Protein AF-O23610-F1 (afdb_monomer_lite)

Secondary structure (DSSP, 8-state):
-HHHHHHHHHHHTTTSS-HHHHTT--TT--EEEEE--TTPPPPHHHHHHHHHHHHHHHHHHT---EEEEEEEEEEE--TTEEEEEEEEEEEETTTTTEEEEEEEEEEEETTTTSEEEEEEEEEPPPTTTTT----------PPPGGGSSSPPPPPPTTGGG---

Sequence (164 aa):
MEEYEFLVRVREAGGFDIEHLMDTKPSSCVIGCREFDNNDDYNAHIVLFARMGIHKYNMIQGTNLQLSCVEKYNYRSPRVYSAFYITLIAKDPDACNSLVTFQTRVVEEGFNMTKLSCNIARPKPGPQENAALPRHSVDLEPVDVFYKGSLPEWPPEDAFNDNI

Radius of gyration: 18.68 Å; chains: 1; bounding box: 37×49×48 Å

InterPro domains:
  IPR006462 Protein MS5 [PTHR31260] (3-130)
  IPR006462 Protein MS5 [TIGR01572] (5-162)

Foldseek 3Di:
DQQVVLVVVCVLVVVPPCPVSVVSHDPPFQKDKDFDDPPDDDDPVLVVQLVVLVVVCCVVPVFDKAFDFWGMWMWGDDPFKIKIWTWGWIFGVVVVRDIFTWIWIWMAGDPVRPDIDIPGRGTDDDPVPSPDDDPPPCPVPPDPVQPPDDDDDDDDPCNVVPDD

pLDDT: mean 85.4, std 15.08, range [37.31, 98.25]

Organism: Arabidopsis thaliana (NCBI:txid3702)

Structure (mmCIF, N/CA/C/O backbone):
data_AF-O23610-F1
#
_entry.id   AF-O23610-F1
#
loop_
_atom_site.group_PDB
_atom_site.id
_atom_site.type_symbol
_atom_site.label_atom_id
_atom_site.label_alt_id
_atom_site.label_comp_id
_atom_site.label_asym_id
_atom_site.label_entity_id
_atom_site.label_seq_id
_atom_site.pdbx_PDB_ins_code
_atom_site.Cartn_x
_atom_site.Cartn_y
_atom_site.Cartn_z
_atom_site.occupancy
_atom_site.B_iso_or_equiv
_atom_site.auth_seq_id
_atom_site.auth_comp_id
_atom_site.auth_asym_id
_atom_site.auth_atom_id
_atom_site.pdbx_PDB_model_num
ATOM 1 N N . MET A 1 1 ? 9.837 -23.056 -2.414 1.00 78.31 1 MET A N 1
ATOM 2 C CA . MET A 1 1 ? 8.643 -23.504 -1.666 1.00 78.31 1 MET A CA 1
ATOM 3 C C . MET A 1 1 ? 8.238 -22.426 -0.671 1.00 78.31 1 MET A C 1
ATOM 5 O O . MET A 1 1 ? 7.163 -21.871 -0.827 1.00 78.31 1 MET A O 1
ATOM 9 N N . GLU A 1 2 ? 9.158 -22.008 0.200 1.00 89.00 2 GLU A N 1
ATOM 10 C CA . GLU A 1 2 ? 8.957 -20.953 1.212 1.00 89.00 2 GLU A CA 1
ATOM 11 C C . GLU A 1 2 ? 8.380 -19.629 0.670 1.00 89.00 2 GLU A C 1
ATOM 13 O O . GLU A 1 2 ? 7.424 -19.099 1.228 1.00 89.00 2 GLU A O 1
ATOM 18 N N . GLU A 1 3 ? 8.899 -19.102 -0.449 1.00 90.44 3 GLU A N 1
ATOM 19 C CA . GLU A 1 3 ? 8.362 -17.871 -1.066 1.00 90.44 3 GLU A CA 1
ATOM 20 C C . GLU A 1 3 ? 6.899 -18.006 -1.490 1.00 90.44 3 GLU A C 1
ATOM 22 O O . GLU A 1 3 ? 6.106 -17.092 -1.273 1.00 90.44 3 GLU A O 1
ATOM 27 N N . TYR A 1 4 ? 6.521 -19.144 -2.070 1.00 90.69 4 TYR A N 1
ATOM 28 C CA . TYR A 1 4 ? 5.143 -19.361 -2.496 1.00 90.69 4 TYR A CA 1
ATOM 29 C C . TYR A 1 4 ? 4.200 -19.371 -1.288 1.00 90.69 4 TYR A C 1
ATOM 31 O O . TYR A 1 4 ? 3.198 -18.661 -1.294 1.00 90.69 4 TYR A O 1
ATOM 39 N N . GLU A 1 5 ? 4.557 -20.099 -0.230 1.00 93.25 5 GLU A N 1
ATOM 40 C CA . GLU A 1 5 ? 3.779 -20.163 1.013 1.00 93.25 5 GLU 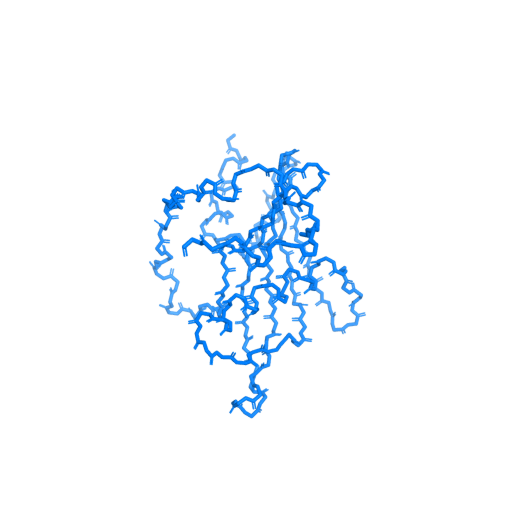A CA 1
ATOM 41 C C . GLU A 1 5 ? 3.674 -18.797 1.701 1.00 93.25 5 GLU A C 1
ATOM 43 O O . GLU A 1 5 ? 2.601 -18.405 2.160 1.00 93.25 5 GLU A O 1
ATOM 48 N N . PHE A 1 6 ? 4.763 -18.023 1.728 1.00 93.88 6 PHE A N 1
ATOM 49 C CA . PHE A 1 6 ? 4.744 -16.649 2.224 1.00 93.88 6 PHE A CA 1
ATOM 50 C C . PHE A 1 6 ? 3.794 -15.758 1.407 1.00 93.88 6 PHE A C 1
ATOM 52 O O . PHE A 1 6 ? 2.958 -15.057 1.976 1.00 93.88 6 PHE A O 1
ATOM 59 N N . LEU A 1 7 ? 3.859 -15.815 0.073 1.00 91.62 7 LEU A N 1
ATOM 60 C CA . LEU A 1 7 ? 2.990 -15.024 -0.805 1.00 91.62 7 LEU A CA 1
ATOM 61 C C . LEU A 1 7 ? 1.514 -15.442 -0.735 1.00 91.62 7 LEU A C 1
ATOM 63 O O . LEU A 1 7 ? 0.643 -14.594 -0.945 1.00 91.62 7 LEU A O 1
ATOM 67 N N . VAL A 1 8 ? 1.222 -16.715 -0.450 1.00 92.94 8 VAL A N 1
ATOM 68 C CA . VAL A 1 8 ? -0.141 -17.186 -0.165 1.00 92.94 8 VAL A CA 1
ATOM 69 C C . VAL A 1 8 ? -0.663 -16.524 1.109 1.00 92.94 8 VAL A C 1
ATOM 71 O O . VAL A 1 8 ? -1.708 -15.885 1.043 1.00 92.94 8 VAL A O 1
ATOM 74 N N . ARG A 1 9 ? 0.103 -16.541 2.208 1.00 93.69 9 ARG A N 1
ATOM 75 C CA . ARG A 1 9 ? -0.285 -15.883 3.472 1.00 93.69 9 ARG A CA 1
ATOM 76 C C . ARG A 1 9 ? -0.483 -14.371 3.320 1.00 93.69 9 ARG A C 1
ATOM 78 O O . ARG A 1 9 ? -1.474 -13.819 3.788 1.00 93.69 9 ARG A O 1
ATOM 85 N N . VAL A 1 10 ? 0.404 -13.692 2.585 1.00 92.94 10 VAL A N 1
ATOM 86 C CA . VAL A 1 10 ? 0.239 -12.260 2.261 1.00 92.94 10 VAL A CA 1
ATOM 87 C C . VAL A 1 10 ? -1.052 -12.014 1.473 1.00 92.94 10 VAL A C 1
ATOM 89 O O . VAL A 1 10 ? -1.750 -11.029 1.710 1.00 92.94 10 VAL A O 1
ATOM 92 N N . ARG A 1 11 ? -1.387 -12.896 0.523 1.00 90.81 11 ARG A N 1
ATOM 93 C CA . ARG A 1 11 ? -2.624 -12.799 -0.263 1.00 90.81 11 ARG A CA 1
ATOM 94 C C . ARG A 1 11 ? -3.865 -13.053 0.593 1.00 90.81 11 ARG A C 1
ATOM 96 O O . ARG A 1 11 ? -4.861 -12.368 0.384 1.00 90.81 11 ARG A O 1
ATOM 103 N N . GLU A 1 12 ? -3.813 -14.002 1.522 1.00 91.50 12 GLU A N 1
ATOM 104 C CA . GLU A 1 12 ? -4.897 -14.290 2.473 1.00 91.50 12 GLU A CA 1
ATOM 105 C C . GLU A 1 12 ? -5.195 -13.084 3.369 1.00 91.50 12 GLU A C 1
ATOM 107 O O . GLU A 1 12 ? -6.358 -12.753 3.577 1.00 91.50 12 GLU A O 1
ATOM 112 N N . ALA A 1 13 ? -4.162 -12.345 3.780 1.00 91.38 13 ALA A N 1
ATOM 113 C CA . ALA A 1 13 ? -4.297 -11.069 4.485 1.00 91.38 13 ALA A CA 1
ATOM 114 C C . ALA A 1 13 ? -4.726 -9.890 3.572 1.00 91.38 13 ALA A C 1
ATOM 116 O O . ALA A 1 13 ? -4.768 -8.732 3.986 1.00 91.38 13 ALA A O 1
ATOM 117 N N . GLY A 1 14 ? -5.000 -10.138 2.284 1.00 91.62 14 GLY A N 1
ATOM 118 C CA . GLY A 1 14 ? -5.344 -9.104 1.302 1.00 91.62 14 GLY A CA 1
ATOM 119 C C . GLY A 1 14 ? -4.204 -8.127 0.979 1.00 91.62 14 GLY A C 1
ATOM 120 O O . GLY A 1 14 ? -4.444 -7.121 0.312 1.00 91.62 14 GLY A O 1
ATOM 121 N N . GLY A 1 15 ? -2.980 -8.412 1.438 1.00 93.44 15 GLY A N 1
ATOM 122 C CA . GLY A 1 15 ? -1.815 -7.522 1.400 1.00 93.44 15 GLY A CA 1
ATOM 123 C C . GLY A 1 15 ? -1.775 -6.458 2.505 1.00 93.44 15 GLY A C 1
ATOM 124 O O . GLY A 1 15 ? -0.813 -5.692 2.570 1.00 93.44 15 GLY A O 1
ATOM 125 N N . PHE A 1 16 ? -2.779 -6.413 3.381 1.00 95.00 16 PHE A N 1
ATOM 126 C CA . PHE A 1 16 ? -2.835 -5.530 4.549 1.00 95.00 16 PHE A CA 1
ATOM 127 C C . PHE A 1 16 ? -2.458 -6.303 5.817 1.00 95.00 16 PHE A C 1
ATOM 129 O O . PHE A 1 16 ? -2.531 -7.525 5.828 1.00 95.00 16 PHE A O 1
ATOM 136 N N . ASP A 1 17 ? -2.074 -5.596 6.883 1.00 93.94 17 ASP A N 1
ATOM 137 C CA . ASP A 1 17 ? -1.862 -6.182 8.219 1.00 93.94 17 ASP A CA 1
ATOM 138 C C . ASP A 1 17 ? -0.911 -7.410 8.235 1.00 93.94 17 ASP A C 1
ATOM 140 O O . ASP A 1 17 ? -1.150 -8.409 8.917 1.00 93.94 17 ASP A O 1
ATOM 144 N N . ILE A 1 18 ? 0.168 -7.354 7.441 1.00 94.12 18 ILE A N 1
ATOM 145 C CA . ILE A 1 18 ? 1.120 -8.464 7.243 1.00 94.12 18 ILE A CA 1
ATOM 146 C C . ILE A 1 18 ? 2.362 -8.371 8.134 1.00 94.12 18 ILE A C 1
ATOM 148 O O . ILE A 1 18 ? 3.319 -9.108 7.911 1.00 94.12 18 ILE A O 1
ATOM 152 N N . GLU A 1 19 ? 2.389 -7.476 9.119 1.00 93.75 19 GLU A N 1
ATOM 153 C CA . GLU A 1 19 ? 3.595 -7.189 9.909 1.00 93.75 19 GLU A CA 1
ATOM 154 C C . GLU A 1 19 ? 4.094 -8.450 10.624 1.00 93.75 19 GLU A C 1
ATOM 156 O O . GLU A 1 19 ? 5.273 -8.782 10.556 1.00 93.75 19 GLU A O 1
ATOM 161 N N . HIS A 1 20 ? 3.163 -9.241 11.162 1.00 93.50 20 HIS A N 1
ATOM 162 C CA . HIS A 1 20 ? 3.423 -10.541 11.784 1.00 93.50 20 HIS A CA 1
ATOM 163 C C . HIS A 1 20 ? 4.016 -11.601 10.833 1.00 93.50 20 HIS A C 1
ATOM 165 O O . HIS A 1 20 ? 4.559 -12.606 11.287 1.00 93.50 20 HIS A O 1
ATOM 171 N N . LEU A 1 21 ? 3.899 -11.426 9.510 1.00 94.00 21 LEU A N 1
ATOM 172 C CA . LEU A 1 21 ? 4.498 -12.332 8.526 1.00 94.00 21 LEU A CA 1
ATOM 173 C C . LEU A 1 21 ? 5.956 -11.966 8.232 1.00 94.00 21 LEU A C 1
ATOM 175 O O . LEU A 1 21 ? 6.721 -12.836 7.802 1.00 94.00 21 LEU A O 1
ATOM 179 N N . MET A 1 22 ? 6.343 -10.705 8.450 1.00 93.56 22 MET A N 1
ATOM 180 C CA . MET A 1 22 ? 7.624 -10.152 8.003 1.00 93.56 22 MET A CA 1
ATOM 181 C C . MET A 1 22 ? 8.832 -10.807 8.672 1.00 93.56 22 MET A C 1
ATOM 183 O O . MET A 1 22 ? 9.864 -10.949 8.016 1.00 93.56 22 MET A O 1
ATOM 187 N N . ASP A 1 23 ? 8.673 -11.311 9.896 1.00 92.19 23 ASP A N 1
ATOM 188 C CA . ASP A 1 23 ? 9.698 -12.077 10.622 1.00 92.19 23 ASP A CA 1
ATOM 189 C C . ASP A 1 23 ? 10.107 -13.363 9.889 1.00 92.19 23 ASP A C 1
ATOM 191 O O . ASP A 1 23 ? 11.223 -13.856 10.040 1.00 92.19 23 ASP A O 1
ATOM 195 N N . THR A 1 24 ? 9.210 -13.902 9.058 1.00 93.44 24 THR A N 1
ATOM 196 C CA . THR A 1 24 ? 9.433 -15.121 8.264 1.00 93.44 24 THR A CA 1
ATOM 197 C C . THR A 1 24 ? 9.580 -14.836 6.770 1.00 93.44 24 THR A C 1
ATOM 199 O O . THR A 1 24 ? 9.475 -15.755 5.958 1.00 93.44 24 THR A O 1
ATOM 202 N N . LYS A 1 25 ? 9.792 -13.570 6.378 1.00 94.19 25 LYS A N 1
ATOM 203 C CA . LYS A 1 25 ? 9.869 -13.172 4.968 1.00 94.19 25 LYS A CA 1
ATOM 204 C C . LYS A 1 25 ? 11.118 -13.763 4.300 1.00 94.19 25 LYS A C 1
ATOM 206 O O . LYS A 1 25 ? 12.232 -13.370 4.656 1.00 94.19 25 LYS A O 1
ATOM 211 N N . PRO A 1 26 ? 10.973 -14.587 3.245 1.00 93.44 26 PRO A N 1
ATOM 212 C CA . PRO A 1 26 ? 12.115 -15.052 2.467 1.00 93.44 26 PRO A CA 1
ATOM 213 C C . PRO A 1 26 ? 12.900 -13.880 1.869 1.00 93.44 26 PRO A C 1
ATOM 215 O O . PRO A 1 26 ? 12.327 -12.867 1.450 1.00 93.44 26 PRO A O 1
ATOM 218 N N . SER A 1 27 ? 14.223 -14.005 1.791 1.00 90.31 27 SER A N 1
ATOM 219 C CA . SER A 1 27 ? 15.093 -12.951 1.248 1.00 90.31 27 SER A CA 1
ATOM 220 C C . SER A 1 27 ? 14.790 -12.624 -0.221 1.00 90.31 27 SER A C 1
ATOM 222 O O . SER A 1 27 ? 14.970 -11.482 -0.636 1.00 90.31 27 SER A O 1
ATOM 224 N N . SER A 1 28 ? 14.261 -13.588 -0.983 1.00 89.50 28 SER A N 1
ATOM 225 C CA . SER A 1 28 ? 13.818 -13.409 -2.372 1.00 89.50 28 SER A CA 1
ATOM 226 C C . SER A 1 28 ? 12.557 -12.546 -2.518 1.00 89.50 28 SER A C 1
ATOM 228 O O . SER A 1 28 ? 12.320 -11.973 -3.582 1.00 89.50 28 SER A O 1
ATOM 230 N N . CYS A 1 29 ? 11.749 -12.413 -1.460 1.00 89.81 29 CYS A N 1
ATOM 231 C CA . CYS A 1 29 ? 10.497 -11.667 -1.508 1.00 89.81 29 CYS A CA 1
ATOM 232 C C . CYS A 1 29 ? 10.740 -10.154 -1.463 1.00 89.81 29 CYS A C 1
ATOM 234 O O . CYS A 1 29 ? 11.151 -9.598 -0.436 1.00 89.81 29 CYS A O 1
ATOM 236 N N . VAL A 1 30 ? 10.378 -9.480 -2.559 1.00 89.88 30 VAL A N 1
ATOM 237 C CA . VAL A 1 30 ? 10.383 -8.014 -2.700 1.00 89.88 30 VAL A CA 1
ATOM 238 C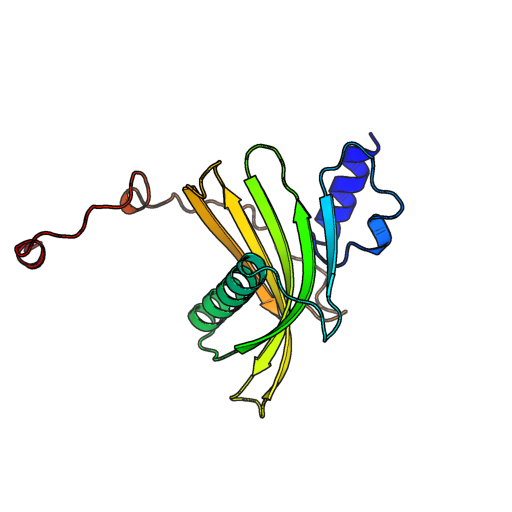 C . VAL A 1 30 ? 9.091 -7.422 -2.123 1.00 89.88 30 VAL A C 1
ATOM 240 O O . VAL A 1 30 ? 8.246 -6.879 -2.841 1.00 89.88 30 VAL A O 1
ATOM 243 N N . ILE A 1 31 ? 8.913 -7.615 -0.815 1.00 93.56 31 ILE A N 1
ATOM 244 C CA . ILE A 1 31 ? 7.823 -7.057 -0.009 1.00 93.56 31 ILE A CA 1
ATOM 245 C C . ILE A 1 31 ? 8.430 -6.291 1.161 1.00 93.56 31 ILE A C 1
ATOM 247 O O . ILE A 1 31 ? 9.353 -6.789 1.810 1.00 93.56 31 ILE A O 1
ATOM 251 N N . GLY A 1 32 ? 7.901 -5.101 1.428 1.00 92.69 32 GLY A N 1
ATOM 252 C CA . GLY A 1 32 ? 8.258 -4.300 2.592 1.00 92.69 32 GLY A CA 1
ATOM 253 C C . GLY A 1 32 ? 7.023 -3.737 3.284 1.00 92.69 32 GLY A C 1
ATOM 254 O O . GLY A 1 32 ? 5.978 -3.570 2.654 1.00 92.69 32 GLY A O 1
ATOM 255 N N . CYS A 1 33 ? 7.179 -3.442 4.571 1.00 93.31 33 CYS A N 1
ATOM 256 C CA . CYS A 1 33 ? 6.184 -2.778 5.407 1.00 93.31 33 CYS A CA 1
ATOM 257 C C . CYS A 1 33 ? 6.822 -1.529 6.003 1.00 93.31 33 CYS A C 1
ATOM 259 O O . CYS A 1 33 ? 8.014 -1.535 6.324 1.00 93.31 33 CYS A O 1
ATOM 261 N N . ARG A 1 34 ? 6.038 -0.468 6.139 1.00 91.88 34 ARG A N 1
ATOM 262 C CA . ARG A 1 34 ? 6.433 0.735 6.858 1.00 91.88 34 ARG A CA 1
ATOM 263 C C . ARG A 1 34 ? 5.236 1.246 7.637 1.00 91.88 34 ARG A C 1
ATOM 265 O O . ARG A 1 34 ? 4.196 1.538 7.049 1.00 91.88 34 ARG A O 1
ATOM 272 N N . GLU A 1 35 ? 5.418 1.342 8.941 1.00 91.19 35 GLU A N 1
ATOM 273 C CA . GLU A 1 35 ? 4.515 2.040 9.847 1.00 91.19 35 GLU A CA 1
ATOM 274 C C . GLU A 1 35 ? 4.991 3.485 9.987 1.00 91.19 35 GLU A C 1
ATOM 276 O O . GLU A 1 35 ? 6.178 3.769 9.792 1.00 91.19 35 GLU A O 1
ATOM 281 N N . PHE A 1 36 ? 4.052 4.389 10.233 1.00 87.50 36 PHE A N 1
ATOM 282 C CA . PHE A 1 36 ? 4.323 5.796 10.464 1.00 87.50 36 PHE A CA 1
ATOM 283 C C . PHE A 1 36 ? 3.897 6.163 11.876 1.00 87.50 36 PHE A C 1
ATOM 285 O O . PHE A 1 36 ? 2.753 5.926 12.270 1.00 87.50 36 PHE A O 1
ATOM 292 N N . ASP A 1 37 ? 4.798 6.810 12.602 1.00 78.94 37 ASP A N 1
ATOM 293 C CA . ASP A 1 37 ? 4.442 7.512 13.825 1.00 78.94 37 ASP A CA 1
ATOM 294 C C . ASP A 1 37 ? 3.836 8.884 13.491 1.00 78.94 37 ASP A C 1
ATOM 296 O O . ASP A 1 37 ? 4.028 9.437 12.407 1.00 78.94 37 ASP A O 1
ATOM 300 N N . ASN A 1 38 ? 3.133 9.493 14.452 1.00 66.69 38 ASN A N 1
ATOM 301 C CA . ASN A 1 38 ? 2.459 10.791 14.269 1.00 66.69 38 ASN A CA 1
ATOM 302 C C . ASN A 1 38 ? 3.380 11.941 13.800 1.00 66.69 38 ASN A C 1
ATOM 304 O O . ASN A 1 38 ? 2.874 12.967 13.349 1.00 66.69 38 ASN A O 1
ATOM 308 N N . ASN A 1 39 ? 4.701 11.782 13.926 1.00 68.81 39 ASN A N 1
ATOM 309 C CA . ASN A 1 39 ? 5.710 12.783 13.573 1.00 68.81 39 ASN A CA 1
ATOM 310 C C . ASN A 1 39 ? 6.508 12.437 12.308 1.00 68.81 39 ASN A C 1
ATOM 312 O O . ASN A 1 39 ? 7.437 13.169 11.971 1.00 68.81 39 ASN A O 1
ATOM 316 N N . ASP A 1 40 ? 6.196 11.331 11.634 1.00 75.44 40 ASP A N 1
ATOM 317 C CA . ASP A 1 40 ? 6.952 10.926 10.457 1.00 75.44 40 ASP A CA 1
ATOM 318 C C . ASP A 1 40 ? 6.566 11.736 9.220 1.00 75.44 40 ASP A C 1
ATOM 320 O O . ASP A 1 40 ? 5.389 11.946 8.909 1.00 75.44 40 ASP A O 1
ATOM 324 N N . ASP A 1 41 ? 7.581 12.116 8.444 1.00 78.62 41 ASP A N 1
ATOM 325 C CA . ASP A 1 41 ? 7.373 12.662 7.112 1.00 78.62 41 ASP A CA 1
ATOM 326 C C . ASP A 1 41 ? 6.819 11.576 6.182 1.00 78.62 41 ASP A C 1
ATOM 328 O O . ASP A 1 41 ? 7.444 10.537 5.910 1.00 78.62 41 ASP A O 1
ATOM 332 N N . TYR A 1 42 ? 5.635 11.841 5.637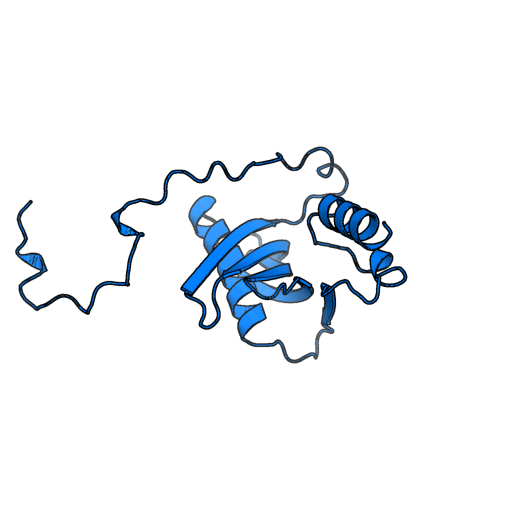 1.00 76.38 42 TYR A N 1
ATOM 333 C CA . TYR A 1 42 ? 5.048 10.995 4.613 1.00 76.38 42 TYR A CA 1
ATOM 334 C C . TYR A 1 42 ? 5.799 11.150 3.294 1.00 76.38 42 TYR A C 1
ATOM 336 O O . TYR A 1 42 ? 6.063 12.259 2.828 1.00 76.38 42 TYR A O 1
ATOM 344 N N . ASN A 1 43 ? 6.033 10.036 2.601 1.00 86.31 43 ASN A N 1
ATOM 345 C CA . ASN A 1 43 ? 6.394 10.136 1.195 1.00 86.31 43 ASN A CA 1
ATOM 346 C C . ASN A 1 43 ? 5.175 10.648 0.402 1.00 86.31 43 ASN A C 1
ATOM 348 O O . ASN A 1 43 ? 4.099 10.043 0.454 1.00 86.31 43 ASN A O 1
ATOM 352 N N . ALA A 1 44 ? 5.348 11.747 -0.338 1.00 90.00 44 ALA A N 1
ATOM 353 C CA . ALA A 1 44 ? 4.284 12.433 -1.073 1.00 90.00 44 ALA A CA 1
ATOM 354 C C . ALA A 1 44 ? 3.452 11.487 -1.958 1.00 90.00 44 ALA A C 1
ATOM 356 O O . ALA A 1 44 ? 2.231 11.631 -2.027 1.00 90.00 44 ALA A O 1
ATOM 357 N N . HIS A 1 45 ? 4.073 10.470 -2.568 1.00 90.19 45 HIS A N 1
ATOM 358 C CA . HIS A 1 45 ? 3.348 9.496 -3.391 1.00 90.19 45 HIS A CA 1
ATOM 359 C C . HIS A 1 45 ? 2.349 8.634 -2.589 1.00 90.19 45 HIS A C 1
ATOM 361 O O . HIS A 1 45 ? 1.255 8.359 -3.074 1.00 90.19 45 HIS A O 1
ATOM 367 N N . ILE A 1 46 ? 2.649 8.291 -1.329 1.00 93.94 46 ILE A N 1
ATOM 368 C CA . ILE A 1 46 ? 1.777 7.488 -0.462 1.00 93.94 46 ILE A CA 1
ATOM 369 C C . ILE A 1 46 ? 0.573 8.331 -0.055 1.00 93.94 46 ILE A C 1
ATOM 371 O O . ILE A 1 46 ? -0.550 7.834 -0.067 1.00 93.94 46 ILE A O 1
ATOM 375 N N . VAL A 1 47 ? 0.777 9.623 0.224 1.00 94.56 47 VAL A N 1
ATOM 376 C CA . VAL A 1 47 ? -0.316 10.569 0.501 1.00 94.56 47 VAL A CA 1
ATOM 377 C C . VAL A 1 47 ? -1.235 10.715 -0.713 1.00 94.56 47 VAL A C 1
ATOM 379 O O . VAL A 1 47 ? -2.458 10.713 -0.562 1.00 94.56 47 VAL A O 1
ATOM 382 N N . LEU A 1 48 ? -0.677 10.804 -1.924 1.00 95.56 48 LEU A N 1
ATOM 383 C CA . LEU A 1 48 ? -1.466 10.854 -3.158 1.00 95.56 48 LEU A CA 1
ATOM 384 C C . LEU A 1 48 ? -2.271 9.566 -3.368 1.00 95.56 48 LEU A C 1
ATOM 386 O O . LEU A 1 48 ? -3.461 9.638 -3.660 1.00 95.56 48 LEU A O 1
ATOM 390 N N . PHE A 1 49 ? -1.671 8.395 -3.154 1.00 95.88 49 PHE A N 1
ATOM 391 C CA . PHE A 1 49 ? -2.353 7.100 -3.272 1.00 95.88 49 PHE A CA 1
ATOM 392 C C . PHE A 1 49 ? -3.437 6.899 -2.202 1.00 95.88 49 PHE A C 1
ATOM 394 O O . PHE A 1 49 ? -4.521 6.389 -2.500 1.00 95.88 49 PHE A O 1
ATOM 401 N N . ALA A 1 50 ? -3.187 7.364 -0.977 1.00 96.88 50 ALA A N 1
ATOM 402 C CA . ALA A 1 50 ? -4.164 7.431 0.105 1.00 96.88 50 ALA A CA 1
ATOM 403 C C . ALA A 1 50 ? -5.380 8.284 -0.297 1.00 96.88 50 ALA A C 1
ATOM 405 O O . ALA A 1 50 ? -6.523 7.820 -0.242 1.00 96.88 50 ALA A O 1
ATOM 406 N N . ARG A 1 51 ? -5.134 9.504 -0.796 1.00 97.62 51 ARG A N 1
ATOM 407 C CA . ARG A 1 51 ? -6.182 10.404 -1.303 1.00 97.62 51 ARG A CA 1
ATOM 408 C C . ARG A 1 51 ? -6.912 9.832 -2.514 1.00 97.62 51 ARG A C 1
ATOM 410 O O . ARG A 1 51 ? -8.124 9.980 -2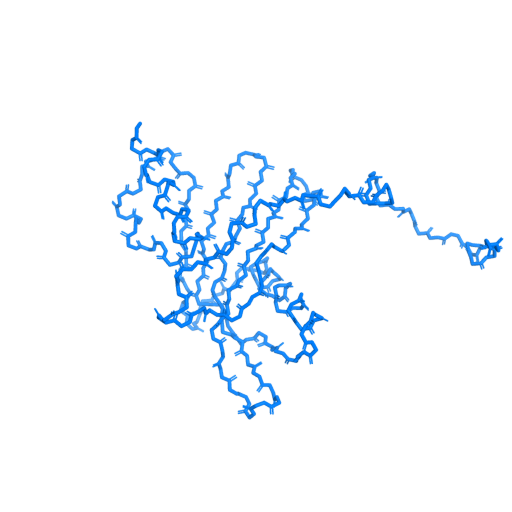.587 1.00 97.62 51 ARG A O 1
ATOM 417 N N . MET A 1 52 ? -6.218 9.152 -3.426 1.00 97.31 52 MET A N 1
ATOM 418 C CA . MET A 1 52 ? -6.824 8.488 -4.586 1.00 97.31 52 MET A CA 1
ATOM 419 C C . MET A 1 52 ? -7.856 7.438 -4.151 1.00 97.31 52 MET A C 1
ATOM 421 O O . MET A 1 52 ? -8.947 7.380 -4.717 1.00 97.31 52 MET A O 1
ATOM 425 N N . GLY A 1 53 ? -7.543 6.643 -3.121 1.00 97.88 53 GLY A N 1
ATOM 426 C CA . GLY A 1 53 ? -8.481 5.676 -2.546 1.00 97.88 53 GLY A CA 1
ATOM 427 C C . GLY A 1 53 ? -9.722 6.336 -1.952 1.00 97.88 53 GLY A C 1
ATOM 428 O O . GLY A 1 53 ? -10.843 5.958 -2.289 1.00 97.88 53 GLY A O 1
ATOM 429 N N . ILE A 1 54 ? -9.528 7.361 -1.120 1.00 98.25 54 ILE A N 1
ATOM 430 C CA . ILE A 1 54 ? -10.634 8.142 -0.547 1.00 98.25 54 ILE A CA 1
ATOM 431 C C . ILE A 1 54 ? -11.487 8.775 -1.651 1.00 98.25 54 ILE A C 1
ATOM 433 O O . ILE A 1 54 ? -12.708 8.674 -1.616 1.00 98.25 54 ILE A O 1
ATOM 437 N N . HIS A 1 55 ? -10.856 9.379 -2.658 1.00 98.06 55 HIS A N 1
ATOM 438 C CA . HIS A 1 55 ? -11.540 10.013 -3.780 1.00 98.06 55 HIS A CA 1
ATOM 439 C C . HIS A 1 55 ? -12.407 9.015 -4.554 1.00 98.06 55 HIS A C 1
ATOM 441 O O . HIS A 1 55 ? -13.583 9.286 -4.784 1.00 98.06 55 HIS A O 1
ATOM 447 N N . LYS A 1 56 ? -11.866 7.831 -4.883 1.00 97.56 56 LYS A N 1
ATOM 448 C CA . LYS A 1 56 ? -12.638 6.748 -5.509 1.00 97.56 56 LYS A CA 1
ATOM 449 C C . LYS A 1 56 ? -13.865 6.383 -4.668 1.00 97.56 56 LYS A C 1
ATOM 451 O O . LYS A 1 56 ? -14.956 6.262 -5.214 1.00 97.56 56 LYS A O 1
ATOM 456 N N . TYR A 1 57 ? -13.693 6.201 -3.361 1.00 97.94 57 TYR A N 1
ATOM 457 C CA . TYR A 1 57 ? -14.794 5.832 -2.471 1.00 97.94 57 TYR A CA 1
ATOM 458 C C . TYR A 1 57 ? -15.855 6.931 -2.371 1.00 97.94 57 TYR A C 1
ATOM 460 O O . TYR A 1 57 ? -17.031 6.641 -2.560 1.00 97.94 57 TYR A O 1
ATOM 468 N N . ASN A 1 58 ? -15.441 8.187 -2.176 1.00 98.12 58 ASN A N 1
ATOM 469 C CA . ASN A 1 58 ? -16.335 9.345 -2.138 1.00 98.12 58 ASN A CA 1
ATOM 470 C C . ASN A 1 58 ? -17.166 9.472 -3.420 1.00 98.12 58 ASN A C 1
ATOM 472 O O . ASN A 1 58 ? -18.371 9.681 -3.335 1.00 98.12 58 ASN A O 1
ATOM 476 N N . MET A 1 59 ? -16.558 9.279 -4.597 1.00 97.44 59 MET A N 1
ATOM 477 C CA . MET A 1 59 ? -17.288 9.306 -5.871 1.00 97.44 59 MET A CA 1
ATOM 478 C C . MET A 1 59 ? -18.328 8.187 -5.988 1.00 97.44 59 MET A C 1
ATOM 480 O O . MET A 1 59 ? -19.416 8.425 -6.499 1.00 97.44 59 MET A O 1
ATOM 484 N N . ILE A 1 60 ? -18.003 6.969 -5.539 1.00 95.94 60 ILE A N 1
ATOM 485 C CA . ILE A 1 60 ? -18.900 5.810 -5.669 1.00 95.94 60 ILE A CA 1
ATOM 486 C C . ILE A 1 60 ? -20.029 5.855 -4.629 1.00 95.94 60 ILE A C 1
ATOM 488 O O . ILE A 1 60 ? -21.154 5.477 -4.939 1.00 95.94 60 ILE A O 1
ATOM 492 N N . GLN A 1 61 ? -19.736 6.283 -3.398 1.00 96.31 61 GLN A N 1
ATOM 493 C CA . GLN A 1 61 ? -20.671 6.225 -2.266 1.00 96.31 61 GLN A CA 1
ATOM 494 C C . GLN A 1 61 ? -21.377 7.556 -1.976 1.00 96.31 61 GLN A C 1
ATOM 496 O O . GLN A 1 61 ? -22.273 7.594 -1.139 1.00 96.31 61 GLN A O 1
ATOM 501 N N . GLY A 1 62 ? -20.978 8.652 -2.630 1.00 96.38 62 GLY A N 1
ATOM 502 C CA . GLY A 1 62 ? -21.521 9.984 -2.353 1.00 96.38 62 GLY A CA 1
ATOM 503 C C . GLY A 1 62 ? -21.132 10.526 -0.973 1.00 96.38 62 GLY A C 1
ATOM 504 O O . GLY A 1 62 ? -21.913 11.251 -0.365 1.00 96.38 62 GLY A O 1
ATOM 505 N N . THR A 1 63 ? -19.954 10.155 -0.461 1.00 96.25 63 THR A N 1
ATOM 506 C CA . THR A 1 63 ? -19.439 10.590 0.852 1.00 96.25 63 THR A CA 1
ATOM 507 C C . THR A 1 63 ? -18.413 11.718 0.727 1.00 96.25 63 THR A C 1
ATOM 509 O O . THR A 1 63 ? -17.922 12.009 -0.364 1.00 96.25 63 THR A O 1
ATOM 512 N N . ASN A 1 64 ? -18.026 12.318 1.857 1.00 96.94 64 ASN A N 1
ATOM 513 C CA . ASN A 1 64 ? -17.029 13.393 1.923 1.00 96.94 64 ASN A CA 1
ATOM 514 C C . ASN A 1 64 ? -15.869 13.074 2.884 1.00 96.94 64 ASN A C 1
ATOM 516 O O . ASN A 1 64 ? -15.395 13.933 3.627 1.00 96.94 64 ASN A O 1
ATOM 520 N N . LEU A 1 65 ? -15.395 11.825 2.888 1.00 97.88 65 LEU A N 1
ATOM 521 C CA . LEU A 1 65 ? -14.260 11.428 3.719 1.00 97.88 65 LEU A CA 1
ATOM 522 C C . LEU A 1 65 ? -13.004 12.227 3.342 1.00 97.88 65 LEU A C 1
ATOM 524 O O . LEU A 1 65 ? -12.728 12.451 2.162 1.00 97.88 65 LEU A O 1
ATOM 528 N N . GLN A 1 66 ? -12.214 12.619 4.339 1.00 97.69 66 GLN A N 1
ATOM 529 C CA . GLN A 1 66 ? -10.979 13.386 4.170 1.00 97.69 66 GLN A CA 1
ATOM 530 C C . GLN A 1 66 ? -9.801 12.658 4.810 1.00 97.69 66 GLN A C 1
ATOM 532 O O . GLN A 1 66 ? -9.933 12.064 5.874 1.00 97.69 66 GLN A O 1
ATOM 537 N N . LEU A 1 67 ? -8.621 12.712 4.193 1.00 96.69 67 LEU A N 1
ATOM 538 C CA . LEU A 1 67 ? -7.424 12.091 4.766 1.00 96.69 67 LEU A CA 1
ATOM 539 C C . LEU A 1 67 ? -7.013 12.804 6.066 1.00 96.69 67 LEU A C 1
ATOM 541 O O . LEU A 1 67 ? -6.755 14.005 6.042 1.00 96.69 67 LEU A O 1
ATOM 545 N N . SER A 1 68 ? -6.891 12.059 7.168 1.00 94.44 68 SER A N 1
ATOM 546 C CA . SER A 1 68 ? -6.301 12.549 8.421 1.00 94.44 68 SER A CA 1
ATOM 547 C C . SER A 1 68 ? -4.810 12.232 8.496 1.00 94.44 68 SER A C 1
ATOM 549 O O . SER A 1 68 ? -3.995 13.140 8.622 1.00 94.44 68 SER A O 1
ATOM 551 N N . CYS A 1 69 ? -4.456 10.951 8.409 1.00 93.62 69 CYS A N 1
ATOM 552 C CA . CYS A 1 69 ? -3.079 10.461 8.463 1.00 93.62 69 CYS A CA 1
ATOM 553 C C . CYS A 1 69 ? -2.973 9.100 7.768 1.00 93.62 69 CYS A C 1
ATOM 555 O O . CYS A 1 69 ? -3.982 8.436 7.522 1.00 93.62 69 CYS A O 1
ATOM 557 N N . VAL A 1 70 ? -1.748 8.691 7.442 1.00 95.25 70 VAL A N 1
ATOM 558 C CA . VAL A 1 70 ? -1.448 7.330 6.982 1.00 95.25 70 VAL A CA 1
ATOM 559 C C . VAL A 1 70 ? -0.832 6.586 8.157 1.00 95.25 70 VAL A C 1
ATOM 561 O O . VAL A 1 70 ? 0.162 7.048 8.693 1.00 95.25 70 VAL A O 1
ATOM 564 N N . GLU A 1 71 ? -1.408 5.455 8.558 1.00 94.00 71 GLU A N 1
ATOM 565 C CA . GLU A 1 71 ? -0.876 4.674 9.684 1.00 94.00 71 GLU A CA 1
ATOM 566 C C . GLU A 1 71 ? 0.281 3.794 9.223 1.00 94.00 71 GLU A C 1
ATOM 568 O O . GLU A 1 71 ? 1.317 3.701 9.869 1.00 94.00 71 GLU A O 1
ATOM 573 N N . LYS A 1 72 ? 0.100 3.133 8.076 1.00 95.19 72 LYS A N 1
ATOM 574 C CA . LYS A 1 72 ? 1.088 2.211 7.524 1.00 95.19 72 LYS A CA 1
ATOM 575 C C . LYS A 1 72 ? 0.832 1.914 6.061 1.00 95.19 72 LYS A C 1
ATOM 577 O O . LYS A 1 72 ? -0.279 2.072 5.547 1.00 95.19 72 LYS A O 1
ATOM 582 N N . TYR A 1 73 ? 1.858 1.418 5.390 1.00 95.81 73 TYR A N 1
ATOM 583 C CA . TYR A 1 73 ? 1.699 0.805 4.085 1.00 95.81 73 TYR A CA 1
ATOM 584 C C . TYR A 1 73 ? 2.615 -0.395 3.906 1.00 95.81 73 TYR A C 1
ATOM 586 O O . TYR A 1 73 ? 3.750 -0.436 4.381 1.00 95.81 73 TYR A O 1
ATOM 594 N N . ASN A 1 74 ? 2.119 -1.335 3.116 1.00 95.44 74 ASN A N 1
ATOM 595 C CA . ASN A 1 74 ? 2.879 -2.455 2.604 1.00 95.44 74 ASN A CA 1
ATOM 596 C C . ASN A 1 74 ? 3.061 -2.244 1.111 1.00 95.44 74 ASN A C 1
ATOM 598 O O . ASN A 1 74 ? 2.171 -1.731 0.428 1.00 95.44 74 ASN A O 1
ATOM 602 N N . TYR A 1 75 ? 4.201 -2.646 0.578 1.00 93.94 75 TYR A N 1
ATOM 603 C CA . TYR A 1 75 ? 4.442 -2.562 -0.849 1.00 93.94 75 TYR A CA 1
ATOM 604 C C . TYR A 1 75 ? 5.021 -3.860 -1.375 1.00 93.94 75 TYR A C 1
ATOM 606 O O . TYR A 1 75 ? 5.747 -4.580 -0.691 1.00 93.94 75 TYR A O 1
ATOM 614 N N . ARG A 1 76 ? 4.694 -4.145 -2.630 1.00 90.38 76 ARG A N 1
ATOM 615 C CA . ARG A 1 76 ? 5.278 -5.225 -3.410 1.00 90.38 76 ARG A CA 1
ATOM 616 C C . ARG A 1 76 ? 5.700 -4.646 -4.748 1.00 90.38 76 ARG A C 1
ATOM 618 O O . ARG A 1 76 ? 4.841 -4.186 -5.492 1.00 90.38 76 ARG A O 1
ATOM 625 N N . SER A 1 77 ? 6.990 -4.696 -5.057 1.00 84.12 77 SER A N 1
ATOM 626 C CA . SER A 1 77 ? 7.551 -4.085 -6.270 1.00 84.12 77 SER A CA 1
ATOM 627 C C . SER A 1 77 ? 8.289 -5.128 -7.116 1.00 84.12 77 SER A C 1
ATOM 629 O O . SER A 1 77 ? 9.518 -5.210 -7.091 1.00 84.12 77 SER A O 1
ATOM 631 N N . PRO A 1 78 ? 7.574 -6.031 -7.817 1.00 77.38 78 PRO A N 1
ATOM 632 C CA . PRO A 1 78 ? 8.187 -6.798 -8.891 1.00 77.38 78 PRO A CA 1
ATOM 633 C C . PRO A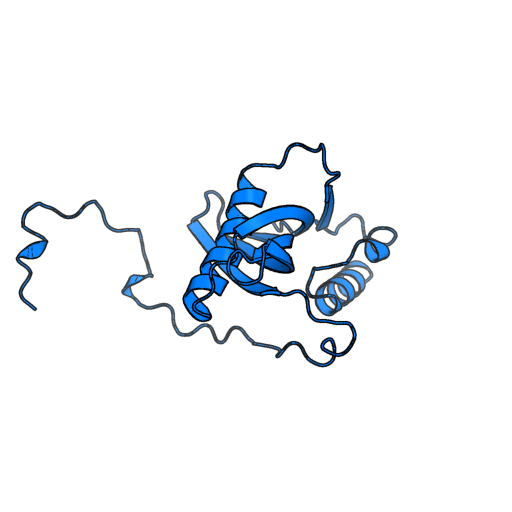 1 78 ? 8.641 -5.858 -10.012 1.00 77.38 78 PRO A C 1
ATOM 635 O O . PRO A 1 78 ? 8.140 -4.754 -10.167 1.00 77.38 78 PRO A O 1
ATOM 638 N N . ARG A 1 79 ? 9.548 -6.332 -10.869 1.00 77.00 79 ARG A N 1
ATOM 639 C CA . ARG A 1 79 ? 10.192 -5.521 -11.923 1.00 77.00 79 ARG A CA 1
ATOM 640 C C . ARG A 1 79 ? 9.244 -4.765 -12.872 1.00 77.00 79 ARG A C 1
ATOM 642 O O . ARG A 1 79 ? 9.704 -3.873 -13.568 1.00 77.00 79 ARG A O 1
ATOM 649 N N . VAL A 1 80 ? 7.974 -5.159 -12.955 1.00 80.81 80 VAL A N 1
ATOM 650 C CA . VAL A 1 80 ? 6.995 -4.668 -13.942 1.00 80.81 80 VAL A CA 1
ATOM 651 C C . VAL A 1 80 ? 5.906 -3.758 -13.360 1.00 80.81 80 VAL A C 1
ATOM 653 O O . VAL A 1 80 ? 5.280 -3.016 -14.114 1.00 80.81 80 VAL A O 1
ATOM 656 N N . TYR A 1 81 ? 5.657 -3.815 -12.051 1.00 86.50 81 TYR A N 1
ATOM 657 C CA . TYR A 1 81 ? 4.629 -3.012 -11.385 1.00 86.50 81 TYR A CA 1
ATOM 658 C C . TYR A 1 81 ? 4.948 -2.863 -9.896 1.00 86.50 81 TYR A C 1
ATOM 660 O O . TYR A 1 81 ? 5.583 -3.734 -9.308 1.00 86.50 81 TYR A O 1
ATOM 668 N N . SER A 1 82 ? 4.426 -1.821 -9.258 1.00 89.75 82 SER A N 1
ATOM 669 C CA . SER A 1 82 ? 4.456 -1.646 -7.806 1.00 89.75 82 SER A CA 1
ATOM 670 C C . SER A 1 82 ? 3.031 -1.633 -7.263 1.00 89.75 82 SER A C 1
ATOM 672 O O . SER A 1 82 ? 2.177 -0.891 -7.733 1.00 89.75 82 SER A O 1
ATOM 674 N N . ALA A 1 83 ? 2.744 -2.486 -6.283 1.00 92.88 83 ALA A N 1
ATOM 675 C CA . ALA A 1 83 ? 1.467 -2.511 -5.581 1.00 92.88 83 ALA A CA 1
ATOM 676 C C . ALA A 1 83 ? 1.655 -1.992 -4.156 1.00 92.88 83 ALA A C 1
ATOM 678 O O . ALA A 1 83 ? 2.472 -2.538 -3.416 1.00 92.88 83 ALA A O 1
ATOM 679 N N . PHE A 1 84 ? 0.866 -0.995 -3.775 1.00 95.19 84 PHE A N 1
ATOM 680 C CA . PHE A 1 84 ? 0.855 -0.359 -2.463 1.00 95.19 84 PHE A CA 1
ATOM 681 C C . PHE A 1 84 ? -0.467 -0.671 -1.764 1.00 95.19 84 PHE A C 1
ATOM 683 O O . PHE A 1 84 ? -1.536 -0.424 -2.320 1.00 95.19 84 PHE A O 1
ATOM 690 N N . TYR A 1 85 ? -0.390 -1.216 -0.555 1.00 96.81 85 TYR A N 1
ATOM 691 C CA . TYR A 1 85 ? -1.513 -1.538 0.321 1.00 96.81 85 TYR A CA 1
ATOM 692 C C . TYR A 1 85 ? -1.423 -0.600 1.514 1.00 96.81 85 TYR A C 1
ATOM 694 O O . TYR A 1 85 ? -0.537 -0.745 2.349 1.00 96.81 85 TYR A O 1
ATOM 702 N N . ILE A 1 86 ? -2.281 0.409 1.551 1.00 97.06 86 ILE A N 1
ATOM 703 C CA . ILE A 1 86 ? -2.177 1.528 2.485 1.00 97.06 86 ILE A CA 1
ATOM 704 C C . ILE A 1 86 ? -3.337 1.444 3.471 1.00 97.06 86 ILE A C 1
ATOM 706 O O . ILE A 1 86 ? -4.497 1.394 3.053 1.00 97.06 86 ILE A O 1
ATOM 710 N N . THR A 1 87 ? -3.012 1.473 4.761 1.00 97.44 87 THR A N 1
ATOM 711 C CA . THR A 1 87 ? -3.973 1.671 5.848 1.00 97.44 87 THR A CA 1
ATOM 712 C C . THR A 1 87 ? -3.833 3.107 6.346 1.00 97.44 87 THR A C 1
ATOM 714 O O . THR A 1 87 ? -2.738 3.567 6.674 1.00 97.44 87 THR A O 1
ATOM 717 N N . LEU A 1 88 ? -4.941 3.838 6.350 1.00 96.69 88 LEU A N 1
ATOM 718 C CA . LEU A 1 88 ? -5.000 5.262 6.666 1.00 96.69 88 LEU A CA 1
ATOM 719 C C . LEU A 1 88 ? -6.186 5.555 7.583 1.00 96.69 88 LEU A C 1
ATOM 721 O O . LEU A 1 88 ? -7.147 4.788 7.621 1.00 96.69 88 LEU A O 1
ATOM 725 N N . ILE A 1 89 ? -6.154 6.701 8.257 1.00 96.00 89 ILE A N 1
ATOM 726 C CA . ILE A 1 89 ? -7.314 7.238 8.966 1.00 96.00 89 ILE A CA 1
ATOM 727 C C . ILE A 1 89 ? -7.959 8.326 8.116 1.00 96.00 89 ILE A C 1
ATOM 729 O O . ILE A 1 89 ? -7.318 9.315 7.744 1.00 96.00 89 ILE A O 1
ATOM 733 N N . ALA A 1 90 ? -9.244 8.150 7.832 1.00 97.06 90 ALA A N 1
ATOM 734 C CA . ALA A 1 90 ? -10.098 9.162 7.243 1.00 97.06 90 ALA A CA 1
ATOM 735 C C . ALA A 1 90 ? -10.927 9.860 8.333 1.00 97.06 90 ALA A C 1
ATOM 737 O O . ALA A 1 90 ? -11.320 9.241 9.317 1.00 97.06 90 ALA A O 1
ATOM 738 N N . LYS A 1 91 ? -11.190 11.151 8.151 1.00 97.06 91 LYS A N 1
ATOM 739 C CA . LYS A 1 91 ? -12.158 11.942 8.913 1.00 97.06 91 LYS A CA 1
ATOM 740 C C . LYS A 1 91 ? -13.441 12.048 8.113 1.00 97.06 91 LYS A C 1
ATOM 742 O O . LYS A 1 91 ? -13.375 12.314 6.915 1.00 97.06 91 LYS A O 1
ATOM 747 N N . ASP A 1 92 ? -14.573 11.891 8.779 1.00 96.25 92 ASP A N 1
ATOM 748 C CA . ASP A 1 92 ? -15.892 12.152 8.213 1.00 96.25 92 ASP A CA 1
ATOM 749 C C . ASP A 1 92 ? -16.439 13.493 8.742 1.00 96.25 92 ASP A C 1
ATOM 751 O O . ASP A 1 92 ? -16.890 13.554 9.893 1.00 96.25 92 ASP A O 1
ATOM 755 N N . PRO A 1 93 ? -16.389 14.575 7.943 1.00 95.25 93 PRO A N 1
ATOM 756 C CA . PRO A 1 93 ? -16.907 15.883 8.338 1.00 95.25 93 PRO A CA 1
ATOM 757 C C . PRO A 1 93 ? -18.409 15.862 8.637 1.00 95.25 93 PRO A C 1
ATOM 759 O O . PRO A 1 93 ? -18.865 16.593 9.517 1.00 95.25 93 PRO A O 1
ATOM 762 N N . ASP A 1 94 ? -19.163 15.008 7.942 1.00 93.44 94 ASP A N 1
ATOM 763 C CA . ASP A 1 94 ? -20.621 14.939 8.038 1.00 93.44 94 ASP A CA 1
ATOM 764 C C . ASP A 1 94 ? -21.056 14.153 9.289 1.00 93.44 94 ASP A C 1
ATOM 766 O O . ASP A 1 94 ? -22.136 14.378 9.836 1.00 93.44 94 ASP A O 1
ATOM 770 N N . ALA A 1 95 ? -20.170 13.304 9.819 1.00 92.88 95 ALA A N 1
ATOM 771 C CA . ALA A 1 95 ? -20.346 12.565 11.068 1.00 92.88 95 ALA A CA 1
ATOM 772 C C . ALA A 1 95 ? -19.507 13.141 12.229 1.00 92.88 95 ALA A C 1
ATOM 774 O O . ALA A 1 95 ? -18.817 12.404 12.934 1.00 92.88 95 ALA A O 1
ATOM 775 N N . CYS A 1 96 ? -19.551 14.462 12.450 1.00 92.12 96 CYS A N 1
ATOM 776 C CA . CYS A 1 96 ? -18.872 15.138 13.572 1.00 92.12 96 CYS A CA 1
ATOM 777 C C . CYS A 1 96 ? -17.350 14.866 13.635 1.00 92.12 96 CYS A C 1
ATOM 779 O O . CYS A 1 96 ? -16.775 14.698 14.710 1.00 92.12 96 CYS A O 1
ATOM 781 N N . ASN A 1 97 ? -16.683 14.815 12.478 1.00 90.25 97 ASN A N 1
ATOM 782 C CA . ASN A 1 97 ? -15.262 14.463 12.349 1.00 90.25 97 ASN A CA 1
ATOM 783 C C . ASN A 1 97 ? -14.911 13.079 12.920 1.00 90.25 97 ASN A C 1
ATOM 785 O O . ASN A 1 97 ? -13.790 12.879 13.402 1.00 90.25 97 ASN A O 1
ATOM 789 N N . SER A 1 98 ? -15.847 12.124 12.868 1.00 94.31 98 SER A N 1
ATOM 790 C CA . SER A 1 98 ? -15.568 10.739 13.248 1.00 94.31 98 SER A CA 1
ATOM 791 C C . SER A 1 98 ? -14.381 10.182 12.454 1.00 94.31 98 SER A C 1
ATOM 793 O O . SER A 1 98 ? -14.174 10.522 11.285 1.00 94.31 98 SER A O 1
ATOM 795 N N . LEU A 1 99 ? -13.559 9.365 13.115 1.00 95.94 99 LEU A N 1
ATOM 796 C CA . LEU A 1 99 ? -12.382 8.752 12.509 1.00 95.94 99 LEU A CA 1
ATOM 797 C C . LEU A 1 99 ? -12.730 7.352 12.013 1.00 95.94 99 LEU A C 1
ATOM 799 O O . LEU A 1 99 ? -13.266 6.536 12.761 1.00 95.94 99 LEU A O 1
ATOM 803 N N . VAL A 1 100 ? -12.380 7.070 10.763 1.00 94.94 100 VAL A N 1
ATOM 804 C CA . VAL A 1 100 ? -12.626 5.794 10.095 1.00 94.94 100 VAL A CA 1
ATOM 805 C C . VAL A 1 100 ? -11.299 5.240 9.601 1.00 94.94 100 VAL A C 1
ATOM 807 O O . VAL A 1 100 ? -10.627 5.864 8.777 1.00 94.94 100 VAL A O 1
ATOM 810 N N . THR A 1 101 ? -10.918 4.050 10.065 1.00 96.69 101 THR A N 1
ATOM 811 C CA . THR A 1 101 ? -9.797 3.323 9.462 1.00 96.69 101 THR A CA 1
ATOM 812 C C . THR A 1 101 ? -10.198 2.882 8.063 1.00 96.69 101 THR A C 1
ATOM 814 O O . THR A 1 101 ? -11.246 2.271 7.864 1.00 96.69 101 T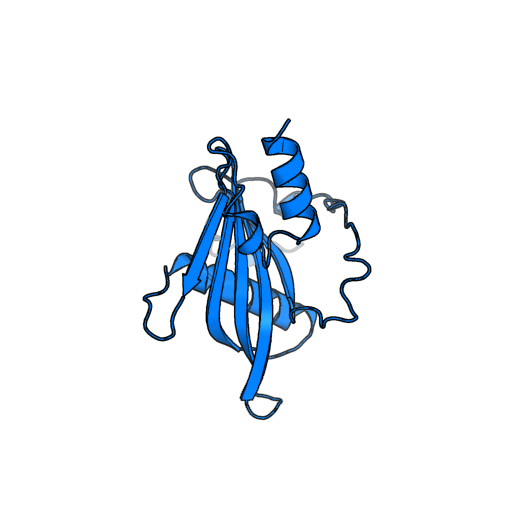HR A O 1
ATOM 817 N N . PHE A 1 102 ? -9.364 3.183 7.081 1.00 97.50 102 PHE A N 1
ATOM 818 C CA . PHE A 1 102 ? -9.639 2.984 5.668 1.00 97.50 102 PHE A CA 1
ATOM 819 C C . PHE A 1 102 ? -8.464 2.266 5.008 1.00 97.50 102 PHE A C 1
ATOM 821 O O . PHE A 1 102 ? -7.302 2.469 5.360 1.00 97.50 102 PHE A O 1
ATOM 828 N N . GLN A 1 103 ? -8.768 1.413 4.036 1.00 98.19 103 GLN A N 1
ATOM 829 C CA . GLN A 1 103 ? -7.793 0.642 3.280 1.00 98.19 103 GLN A CA 1
ATOM 830 C C . GLN A 1 103 ? -7.905 0.965 1.794 1.00 98.19 103 GLN A C 1
ATOM 832 O O . GLN A 1 103 ? -8.985 0.895 1.198 1.00 98.19 103 GLN A O 1
ATOM 837 N N . THR A 1 104 ? -6.764 1.273 1.178 1.00 97.69 104 THR A N 1
ATOM 838 C CA . THR A 1 104 ? -6.657 1.433 -0.273 1.00 97.69 104 THR A CA 1
ATOM 839 C C . THR A 1 104 ? -5.541 0.580 -0.854 1.00 97.69 104 THR A C 1
ATOM 841 O O . THR A 1 104 ? -4.490 0.401 -0.239 1.00 97.69 104 THR A O 1
ATOM 844 N N . ARG A 1 105 ? -5.770 0.045 -2.057 1.00 96.69 105 ARG A N 1
ATOM 845 C CA . ARG A 1 105 ? -4.750 -0.644 -2.850 1.00 96.69 105 ARG A CA 1
ATOM 846 C C . ARG A 1 105 ? -4.544 0.094 -4.157 1.00 96.69 105 ARG A C 1
ATOM 848 O O . ARG A 1 105 ? -5.448 0.101 -4.996 1.00 96.69 105 ARG A O 1
ATOM 855 N N . VAL A 1 106 ? -3.339 0.614 -4.349 1.00 94.62 106 VAL A N 1
ATOM 856 C CA . VAL A 1 106 ? -2.925 1.277 -5.585 1.00 94.62 106 VAL A CA 1
ATOM 857 C C . VAL A 1 106 ? -1.889 0.423 -6.306 1.00 94.62 106 VAL A C 1
ATOM 859 O O . VAL A 1 106 ? -0.970 -0.102 -5.684 1.00 94.62 106 VAL A O 1
ATOM 862 N N . VAL A 1 107 ? -2.067 0.233 -7.611 1.00 93.00 107 VAL A N 1
ATOM 863 C CA . VAL A 1 107 ? -1.118 -0.466 -8.480 1.00 93.00 107 VAL A CA 1
ATOM 864 C C . VAL A 1 107 ? -0.623 0.506 -9.538 1.00 93.00 107 VAL A C 1
ATOM 866 O O . VAL A 1 107 ? -1.415 1.064 -10.298 1.00 93.00 107 VAL A O 1
ATOM 869 N N . GLU A 1 108 ? 0.686 0.684 -9.550 1.00 90.00 108 GLU A N 1
ATOM 870 C CA . GLU A 1 108 ? 1.468 1.448 -10.507 1.00 90.00 108 GLU A CA 1
ATOM 871 C C . GLU A 1 108 ? 2.092 0.471 -11.510 1.00 90.00 108 GLU A C 1
ATOM 873 O O . GLU A 1 108 ? 2.842 -0.422 -11.116 1.00 90.00 108 GLU A O 1
ATOM 878 N N . GLU A 1 109 ? 1.775 0.606 -12.794 1.00 85.62 109 GLU A N 1
ATOM 879 C CA . GLU A 1 109 ? 2.322 -0.228 -13.870 1.00 85.62 109 GLU A CA 1
ATOM 880 C C . GLU A 1 109 ? 3.226 0.611 -14.788 1.00 85.62 109 GLU A C 1
ATOM 882 O O . GLU A 1 109 ? 2.896 1.750 -15.133 1.00 85.62 109 GLU A O 1
ATOM 887 N N . GLY A 1 110 ? 4.347 0.020 -15.218 1.00 72.69 110 GLY A N 1
ATOM 888 C CA . GLY A 1 110 ? 5.288 0.619 -16.171 1.00 72.69 110 GLY A CA 1
ATOM 889 C C . GLY A 1 110 ? 6.430 1.419 -15.531 1.00 72.69 110 GLY A C 1
ATOM 890 O O . GLY A 1 110 ? 6.282 2.011 -14.468 1.00 72.69 110 GLY A O 1
ATOM 891 N N . PHE A 1 111 ? 7.582 1.465 -16.212 1.00 64.56 111 PHE A N 1
ATOM 892 C CA . PHE A 1 111 ? 8.801 2.138 -15.724 1.00 64.56 111 PHE A CA 1
ATOM 893 C C . PHE A 1 111 ? 8.652 3.660 -15.533 1.00 64.56 111 PHE A C 1
ATOM 895 O O . PHE A 1 111 ? 9.439 4.246 -14.800 1.00 64.56 111 PHE A O 1
ATOM 902 N N . ASN A 1 112 ? 7.639 4.275 -16.158 1.00 65.38 112 ASN A N 1
ATOM 903 C CA . ASN A 1 112 ? 7.345 5.711 -16.104 1.00 65.38 112 ASN A CA 1
ATOM 904 C C . ASN A 1 112 ? 5.878 5.991 -15.707 1.00 65.38 112 ASN A C 1
ATOM 906 O O . ASN A 1 112 ? 5.285 6.928 -16.233 1.00 65.38 112 ASN A O 1
ATOM 910 N N . MET A 1 113 ? 5.268 5.163 -14.845 1.00 67.31 113 MET A N 1
ATOM 911 C CA . MET A 1 113 ? 3.843 5.271 -14.475 1.00 67.31 113 MET A CA 1
ATOM 912 C C . MET A 1 113 ? 2.917 5.329 -15.698 1.00 67.31 113 MET A C 1
ATOM 914 O O . MET A 1 113 ? 2.179 6.292 -15.897 1.00 67.31 113 MET A O 1
ATOM 918 N N . THR A 1 114 ? 2.928 4.296 -16.542 1.00 72.31 114 THR A N 1
ATOM 919 C CA . THR A 1 114 ? 2.029 4.274 -17.709 1.00 72.31 114 THR A CA 1
ATOM 920 C C . THR A 1 114 ? 0.573 4.103 -17.294 1.00 72.31 114 THR A C 1
ATOM 922 O O . THR A 1 114 ? -0.331 4.469 -18.039 1.00 72.31 114 THR A O 1
ATOM 925 N N . LYS A 1 115 ? 0.334 3.530 -16.110 1.00 83.12 115 LYS A N 1
ATOM 926 C CA . LYS A 1 115 ? -1.006 3.327 -15.574 1.00 83.12 115 LYS A CA 1
ATOM 927 C C . LYS A 1 115 ? -0.987 3.300 -14.053 1.00 83.12 115 LYS A C 1
ATOM 929 O O . LYS A 1 115 ? -0.174 2.610 -13.442 1.00 83.12 115 LYS A O 1
ATOM 934 N N . LEU A 1 116 ? -1.942 4.005 -13.457 1.00 89.75 116 LEU A N 1
ATOM 935 C CA . LEU A 1 116 ? -2.219 3.963 -12.029 1.00 89.75 116 LEU A CA 1
ATOM 936 C C . LEU A 1 116 ? -3.654 3.481 -11.819 1.00 89.75 116 LEU A C 1
ATOM 938 O O . LEU A 1 116 ? -4.585 4.009 -12.421 1.00 89.75 116 LEU A O 1
ATOM 942 N N . SER A 1 117 ? -3.847 2.475 -10.971 1.00 91.62 117 SER A N 1
ATOM 943 C CA . SER A 1 117 ? -5.174 1.927 -10.675 1.00 91.62 117 SER A CA 1
ATOM 944 C C . SER A 1 117 ? -5.400 1.794 -9.175 1.00 91.62 117 SER A C 1
ATOM 946 O O . SER A 1 117 ? -4.514 1.367 -8.442 1.00 91.62 117 SER A O 1
ATOM 948 N N . CYS A 1 118 ? -6.601 2.141 -8.710 1.00 94.62 118 CYS A N 1
ATOM 949 C CA . CYS A 1 118 ? -7.025 1.931 -7.329 1.00 94.62 118 CYS A CA 1
ATOM 950 C C . CYS A 1 118 ? -8.032 0.778 -7.297 1.00 94.62 118 CYS A C 1
ATOM 952 O O . CYS A 1 118 ? -9.191 0.936 -7.684 1.00 94.62 118 CYS A O 1
ATOM 954 N N . ASN A 1 119 ? -7.582 -0.399 -6.867 1.00 90.75 119 ASN A N 1
ATOM 955 C CA . ASN A 1 119 ? -8.366 -1.636 -6.937 1.00 90.75 119 ASN A CA 1
ATOM 956 C C . ASN A 1 119 ? -9.174 -1.895 -5.662 1.00 90.75 119 ASN A C 1
ATOM 958 O O . ASN A 1 119 ? -10.213 -2.541 -5.712 1.00 90.75 119 ASN A O 1
ATOM 962 N N . ILE A 1 120 ? -8.724 -1.360 -4.528 1.00 95.25 120 ILE A N 1
ATOM 963 C CA . ILE A 1 120 ? -9.419 -1.431 -3.238 1.00 95.25 120 ILE A CA 1
ATOM 964 C C . ILE A 1 120 ? -9.519 -0.005 -2.713 1.00 95.25 120 ILE A C 1
ATOM 966 O O . ILE A 1 120 ? -8.523 0.708 -2.745 1.00 95.25 120 ILE A O 1
ATOM 970 N N . ALA A 1 121 ? -10.703 0.392 -2.259 1.00 97.00 121 ALA A N 1
ATOM 971 C CA . ALA A 1 121 ? -10.976 1.673 -1.618 1.00 97.00 121 ALA A CA 1
ATOM 972 C C . ALA A 1 121 ? -12.205 1.493 -0.726 1.00 97.00 121 ALA A C 1
ATOM 974 O O . ALA A 1 121 ? -13.315 1.379 -1.245 1.00 97.00 121 ALA A O 1
ATOM 975 N N . ARG A 1 122 ? -12.004 1.368 0.587 1.00 96.81 122 ARG A N 1
ATOM 976 C CA . ARG A 1 122 ? -13.084 1.092 1.543 1.00 96.81 122 ARG A CA 1
ATOM 977 C C . ARG A 1 122 ? -12.664 1.361 2.992 1.00 96.81 122 ARG A C 1
ATOM 979 O O . ARG A 1 122 ? -11.470 1.272 3.289 1.00 96.81 122 ARG A O 1
ATOM 986 N N . PRO A 1 123 ? -13.618 1.563 3.914 1.00 96.31 123 PRO A N 1
ATOM 987 C CA . PRO A 1 123 ? -13.392 1.359 5.341 1.00 96.31 123 PRO A CA 1
ATOM 988 C C . PRO A 1 123 ? -12.792 -0.029 5.624 1.00 96.31 123 PRO A C 1
ATOM 990 O O . PRO A 1 123 ? -13.088 -1.001 4.921 1.00 96.31 123 PRO A O 1
ATOM 993 N N . LYS A 1 124 ? -11.922 -0.125 6.632 1.00 94.56 124 LYS A N 1
ATOM 994 C CA . LYS A 1 124 ? -11.339 -1.395 7.074 1.00 94.56 124 LYS A CA 1
ATOM 995 C C . LYS A 1 124 ? -12.466 -2.273 7.643 1.00 94.56 124 LYS A C 1
ATOM 997 O O . LYS A 1 124 ? -13.159 -1.809 8.548 1.00 94.56 124 LYS A O 1
ATOM 1002 N N . PRO A 1 125 ? -12.654 -3.510 7.143 1.00 87.31 125 PRO A N 1
ATOM 1003 C CA . PRO A 1 125 ? -13.683 -4.406 7.661 1.00 87.31 125 PRO A CA 1
ATOM 1004 C C . PRO A 1 125 ? -13.509 -4.648 9.163 1.00 87.31 125 PRO A C 1
ATOM 1006 O O . PRO A 1 125 ? -12.385 -4.812 9.650 1.00 87.31 125 PRO A O 1
ATOM 1009 N N . GLY A 1 126 ? -14.619 -4.682 9.899 1.00 78.25 126 GLY A N 1
ATOM 1010 C CA . GLY A 1 126 ? -14.600 -5.057 11.312 1.00 78.25 126 GLY A CA 1
ATOM 1011 C C . GLY A 1 126 ? -14.223 -6.537 11.508 1.00 78.25 126 GLY A C 1
ATOM 1012 O O . GLY A 1 126 ? -14.264 -7.319 10.555 1.00 78.25 126 GLY A O 1
ATOM 1013 N N . PRO A 1 127 ? -13.927 -6.982 12.746 1.00 67.38 127 PRO A N 1
ATOM 1014 C CA . PRO A 1 127 ? -13.563 -8.375 13.035 1.00 67.38 127 PRO A CA 1
ATOM 1015 C C . PRO A 1 127 ? -14.572 -9.425 12.534 1.00 67.38 127 PRO A C 1
ATOM 1017 O O . PRO A 1 127 ? -14.191 -10.567 12.293 1.00 67.38 127 PRO A O 1
ATOM 1020 N N . GLN A 1 128 ? -15.845 -9.047 12.358 1.00 50.06 128 GLN A N 1
ATOM 1021 C CA . GLN A 1 128 ? -16.925 -9.925 11.894 1.00 50.06 128 GLN A CA 1
ATOM 1022 C C . GLN A 1 128 ? -17.104 -9.970 10.363 1.00 50.06 128 GLN A C 1
ATOM 1024 O O . GLN A 1 128 ? -17.777 -10.869 9.869 1.00 50.06 128 GLN A O 1
ATOM 1029 N N . GLU A 1 129 ? -16.487 -9.067 9.593 1.00 54.91 129 GLU A N 1
ATOM 1030 C CA . GLU A 1 129 ? -16.674 -8.975 8.130 1.00 54.91 129 GLU A CA 1
ATOM 1031 C C . GLU A 1 129 ? -15.566 -9.662 7.312 1.00 54.91 129 GLU A C 1
ATOM 1033 O O . GLU A 1 129 ? -15.634 -9.731 6.085 1.00 54.91 129 GLU A O 1
ATOM 1038 N N . ASN A 1 130 ? -14.561 -10.245 7.972 1.00 47.06 130 ASN A N 1
ATOM 1039 C CA . ASN A 1 130 ? -13.420 -10.908 7.323 1.00 47.06 130 ASN A CA 1
ATOM 1040 C C . ASN A 1 130 ? -13.773 -12.209 6.563 1.00 47.06 130 ASN A C 1
ATOM 1042 O O . ASN A 1 130 ? -12.887 -12.856 6.009 1.00 47.06 130 ASN A O 1
ATOM 1046 N N . ALA A 1 131 ? -15.047 -12.614 6.520 1.00 39.88 131 ALA A N 1
ATOM 1047 C CA . ALA A 1 131 ? -15.458 -13.954 6.100 1.00 39.88 131 ALA A CA 1
ATOM 1048 C C . ALA A 1 131 ? -15.487 -14.203 4.581 1.00 39.88 131 ALA A C 1
ATOM 1050 O O . ALA A 1 131 ? -15.490 -15.359 4.169 1.00 39.88 131 ALA A O 1
ATOM 1051 N N . ALA A 1 132 ? -15.479 -13.178 3.730 1.00 40.59 132 ALA A N 1
ATOM 1052 C CA . ALA A 1 132 ? -15.331 -13.365 2.288 1.00 40.59 132 ALA A CA 1
ATOM 1053 C C . ALA A 1 132 ? -15.083 -12.014 1.623 1.00 40.59 132 ALA A C 1
ATOM 1055 O O . ALA A 1 132 ? -16.025 -11.318 1.255 1.00 40.59 132 ALA A O 1
ATOM 1056 N N . LEU A 1 133 ? -13.820 -11.643 1.403 1.00 49.34 133 LEU A N 1
ATOM 1057 C CA . LEU A 1 133 ? -13.562 -10.742 0.283 1.00 49.34 133 LEU A CA 1
ATOM 1058 C C . LEU A 1 133 ? -14.066 -11.471 -0.957 1.00 49.34 133 LEU A C 1
ATOM 1060 O O . LEU A 1 133 ? -13.568 -12.575 -1.216 1.00 49.34 133 LEU A O 1
ATOM 1064 N N . PRO A 1 134 ? -15.041 -10.921 -1.706 1.00 40.09 134 PRO A N 1
ATOM 1065 C CA . PRO A 1 134 ? -15.372 -11.484 -2.993 1.00 40.09 134 PRO A CA 1
ATOM 1066 C C . PRO A 1 134 ? -14.056 -11.571 -3.745 1.00 40.09 134 PRO A C 1
ATOM 1068 O O . PRO A 1 134 ? -13.345 -10.573 -3.909 1.00 40.09 134 PRO A O 1
ATOM 1071 N N . ARG A 1 135 ? -13.694 -12.796 -4.127 1.00 46.03 135 ARG A N 1
ATOM 1072 C CA . ARG A 1 135 ? -12.655 -13.032 -5.114 1.00 46.03 135 ARG A CA 1
ATOM 1073 C C . ARG A 1 135 ? -13.203 -12.453 -6.407 1.00 46.03 135 ARG A C 1
ATOM 1075 O O . ARG A 1 135 ? -13.674 -13.193 -7.258 1.00 46.03 135 ARG A O 1
ATOM 1082 N N . HIS A 1 136 ? -13.183 -11.134 -6.544 1.00 37.72 136 HIS A N 1
ATOM 1083 C CA . HIS A 1 136 ? -13.218 -10.550 -7.856 1.00 37.72 136 HIS A CA 1
ATOM 1084 C C . HIS A 1 136 ? -11.900 -11.002 -8.477 1.00 37.72 136 HIS A C 1
ATOM 1086 O O . HIS A 1 136 ? -10.838 -10.414 -8.254 1.00 37.72 136 HIS A O 1
ATOM 1092 N N . SER A 1 137 ? -11.973 -12.087 -9.263 1.00 37.31 137 SER A N 1
ATOM 1093 C CA . SER A 1 137 ? -11.333 -12.017 -10.564 1.00 37.31 137 SER A CA 1
ATOM 1094 C C . SER A 1 137 ? -11.658 -10.617 -11.049 1.00 37.31 137 SER A C 1
ATOM 1096 O O . SER A 1 137 ? -12.821 -10.205 -11.068 1.00 37.31 137 SER A O 1
ATOM 1098 N N . VAL A 1 138 ? -10.620 -9.816 -11.262 1.00 41.12 138 VAL A N 1
ATOM 1099 C CA . VAL A 1 138 ? -10.806 -8.631 -12.074 1.00 41.12 138 VAL A CA 1
ATOM 1100 C C . VAL A 1 138 ? -11.150 -9.230 -13.428 1.00 41.12 138 VAL A C 1
ATOM 1102 O O . VAL A 1 138 ? -10.260 -9.520 -14.223 1.00 41.12 138 VAL A O 1
ATOM 1105 N N . ASP A 1 139 ? -12.428 -9.548 -13.628 1.00 39.41 139 ASP A N 1
ATOM 1106 C CA . ASP A 1 139 ? -13.019 -9.581 -14.941 1.00 39.41 139 ASP A CA 1
ATOM 1107 C C . ASP A 1 139 ? -12.783 -8.152 -15.381 1.00 39.41 139 ASP A C 1
ATOM 1109 O O . ASP A 1 139 ? -13.428 -7.208 -14.922 1.00 39.41 139 ASP A O 1
ATOM 1113 N N . LEU A 1 140 ? -11.661 -7.984 -16.078 1.00 52.72 140 LEU A N 1
ATOM 1114 C CA . LEU A 1 140 ? -11.299 -6.744 -16.710 1.00 52.72 140 LEU A CA 1
ATOM 1115 C C . LEU A 1 140 ? -12.423 -6.550 -17.713 1.00 52.72 140 LEU A C 1
ATOM 1117 O O . LEU A 1 140 ? -12.348 -7.082 -18.821 1.00 52.72 140 LEU A O 1
ATOM 1121 N N . GLU A 1 141 ? -13.479 -5.848 -17.286 1.00 59.66 141 GLU A N 1
ATOM 1122 C CA . GLU A 1 141 ? -14.370 -5.122 -18.179 1.00 59.66 141 GLU A CA 1
ATOM 1123 C C . GLU A 1 141 ? -13.461 -4.595 -19.287 1.00 59.66 141 GLU A C 1
ATOM 1125 O O . GLU A 1 141 ? -12.440 -3.956 -18.970 1.00 59.66 141 GLU A O 1
ATOM 1130 N N . PRO A 1 142 ? -13.694 -5.009 -20.545 1.00 66.50 142 PRO A N 1
ATOM 1131 C CA . PRO A 1 142 ? -12.758 -4.735 -21.611 1.00 66.50 142 PRO A CA 1
ATOM 1132 C C . PRO A 1 142 ? -12.508 -3.236 -21.606 1.00 66.50 142 PRO A C 1
ATOM 1134 O O . PRO A 1 142 ? -13.435 -2.452 -21.778 1.00 66.50 142 PRO A O 1
ATOM 1137 N N . VAL A 1 143 ? -11.253 -2.859 -21.340 1.00 68.69 143 VAL A N 1
ATOM 1138 C CA . VAL A 1 143 ? -10.844 -1.456 -21.314 1.00 68.69 143 VAL A CA 1
ATOM 1139 C C . VAL A 1 143 ? -11.354 -0.832 -22.604 1.00 68.69 143 VAL A C 1
ATOM 1141 O O . VAL A 1 143 ? -11.046 -1.362 -23.683 1.00 68.69 143 VAL A O 1
ATOM 1144 N N . ASP A 1 144 ? -12.160 0.226 -22.479 1.00 76.88 144 ASP A N 1
ATOM 1145 C CA . ASP A 1 144 ? -12.704 0.936 -23.634 1.00 76.88 144 ASP A CA 1
ATOM 1146 C C . ASP A 1 144 ? -11.551 1.234 -24.597 1.00 76.88 144 ASP A C 1
ATOM 1148 O O . ASP A 1 144 ? -10.442 1.570 -24.167 1.00 76.88 144 ASP A O 1
ATOM 1152 N N . VAL A 1 145 ? -11.789 1.068 -25.897 1.00 77.25 145 VAL A N 1
ATOM 1153 C CA . VAL A 1 145 ? -10.803 1.400 -26.931 1.00 77.25 145 VAL A CA 1
ATOM 1154 C C . VAL A 1 145 ? -10.317 2.839 -26.756 1.00 77.25 145 VAL A C 1
ATOM 1156 O O . VAL A 1 145 ? -9.141 3.096 -26.983 1.00 77.25 145 VAL A O 1
ATOM 1159 N N . PHE A 1 146 ? -11.172 3.729 -26.245 1.00 76.31 146 PHE A N 1
ATOM 1160 C CA . PHE A 1 146 ? -10.815 5.090 -25.861 1.00 76.31 146 PHE A CA 1
ATOM 1161 C C . PHE A 1 146 ? -9.646 5.172 -24.862 1.00 76.31 146 PHE A C 1
ATOM 1163 O O . PHE A 1 146 ? -8.784 6.035 -24.984 1.00 76.31 146 PHE A O 1
ATOM 1170 N N . TYR A 1 147 ? -9.570 4.258 -23.891 1.00 73.62 147 TYR A N 1
ATOM 1171 C CA . TYR A 1 147 ? -8.486 4.213 -22.900 1.00 73.62 147 TYR A CA 1
ATOM 1172 C C . TYR A 1 147 ? -7.276 3.389 -23.367 1.00 73.62 147 TYR A C 1
ATOM 1174 O O . TYR A 1 147 ? -6.325 3.197 -22.603 1.00 73.62 147 TYR A O 1
ATOM 1182 N N . LYS A 1 148 ? -7.296 2.865 -24.599 1.00 76.12 148 LYS A N 1
ATOM 1183 C CA . LYS A 1 148 ? -6.155 2.173 -25.203 1.00 76.12 148 LYS A CA 1
ATOM 1184 C C . LYS A 1 148 ? -5.370 3.150 -26.071 1.00 76.12 148 LYS A C 1
ATOM 1186 O O . LYS A 1 148 ? -5.872 3.635 -27.075 1.00 76.12 148 LYS A O 1
ATOM 1191 N N . GLY A 1 149 ? -4.101 3.351 -25.735 1.00 77.56 149 GLY A N 1
ATOM 1192 C CA . GLY A 1 149 ? -3.180 4.171 -26.519 1.00 77.56 149 GLY A CA 1
ATOM 1193 C C . GLY A 1 149 ? -2.534 5.266 -25.683 1.00 77.56 149 GLY A C 1
ATOM 1194 O O . GLY A 1 149 ? -2.482 5.181 -24.456 1.00 77.56 149 GLY A O 1
ATOM 1195 N N . SER A 1 150 ? -2.001 6.270 -26.368 1.00 81.25 150 SER A N 1
ATOM 1196 C CA . SER A 1 150 ? -1.467 7.473 -25.734 1.00 81.25 150 SER A CA 1
ATOM 1197 C C . SER A 1 150 ? -2.609 8.399 -25.318 1.00 81.25 150 SER A C 1
ATOM 1199 O O . SER A 1 150 ? -3.647 8.433 -25.976 1.00 81.25 150 SER A O 1
ATOM 1201 N N . LEU A 1 151 ? -2.404 9.177 -24.251 1.00 83.12 151 LEU A N 1
ATOM 1202 C CA . LEU A 1 151 ? -3.300 10.291 -23.939 1.00 83.12 151 LEU A CA 1
ATOM 1203 C C . LEU A 1 151 ? -3.342 11.260 -25.135 1.00 83.12 151 LEU A C 1
ATOM 1205 O O . LEU A 1 151 ? -2.296 11.476 -25.756 1.00 83.12 151 LEU A O 1
ATOM 1209 N N . PRO A 1 152 ? -4.517 11.821 -25.469 1.00 84.38 152 PRO A N 1
ATOM 1210 C CA . PRO A 1 152 ? -4.621 12.786 -26.553 1.00 84.38 152 PRO A CA 1
ATOM 1211 C C . PRO A 1 152 ? -3.817 14.049 -26.227 1.00 84.38 152 PRO A C 1
ATOM 1213 O O . PRO A 1 152 ? -3.604 14.391 -25.060 1.00 84.38 152 PRO A O 1
ATOM 1216 N N . GLU A 1 153 ? -3.385 14.755 -27.269 1.00 87.12 153 GLU A N 1
ATOM 1217 C CA . GLU A 1 153 ? -2.864 16.112 -27.118 1.00 87.12 153 GLU A CA 1
ATOM 1218 C C . GLU A 1 153 ? -3.984 17.077 -26.699 1.00 87.12 153 GLU A C 1
ATOM 1220 O O . GLU A 1 153 ? -5.171 16.740 -26.733 1.00 87.12 153 GLU A O 1
ATOM 1225 N N . TRP A 1 154 ? -3.603 18.285 -26.271 1.00 88.31 154 TRP A N 1
ATOM 1226 C CA . TRP A 1 154 ? -4.576 19.325 -25.952 1.00 88.31 154 TRP A CA 1
ATOM 1227 C C . TRP A 1 154 ? -5.492 19.575 -27.164 1.00 88.31 154 TRP A C 1
ATOM 1229 O O . TRP A 1 154 ? -4.975 19.726 -28.274 1.00 88.31 154 TRP A O 1
ATOM 1239 N N . PRO A 1 155 ? -6.824 19.613 -26.986 1.00 89.25 155 PRO A N 1
ATOM 1240 C CA . PRO A 1 155 ? -7.739 19.785 -28.106 1.00 89.25 155 PRO A CA 1
ATOM 1241 C C . PRO A 1 155 ? -7.519 21.145 -28.798 1.00 89.25 155 PRO A C 1
ATOM 1243 O O . PRO A 1 155 ? -7.322 22.149 -28.104 1.00 89.25 155 PRO A O 1
ATOM 1246 N N . PRO A 1 156 ? -7.554 21.212 -30.143 1.00 86.00 156 PRO A N 1
ATOM 1247 C CA . PRO A 1 156 ? -7.521 22.483 -30.868 1.00 86.00 156 PRO A CA 1
ATOM 1248 C C . PRO A 1 156 ? -8.781 23.327 -30.594 1.00 86.00 156 PRO A C 1
ATOM 1250 O O . PRO A 1 156 ? -9.774 22.830 -30.065 1.00 86.00 156 PRO A O 1
ATOM 1253 N N . GLU A 1 157 ? -8.757 24.619 -30.939 1.00 86.31 157 GLU A N 1
ATOM 1254 C CA . GLU A 1 157 ? -9.873 25.548 -30.662 1.00 86.31 157 GLU A CA 1
ATOM 1255 C C . GLU A 1 157 ? -11.205 25.113 -31.297 1.00 86.31 157 GLU A C 1
ATOM 1257 O O . GLU A 1 157 ? -12.276 25.402 -30.764 1.00 86.31 157 GLU A O 1
ATOM 1262 N N . ASP A 1 158 ? -11.148 24.398 -32.418 1.00 85.25 158 ASP A N 1
ATOM 1263 C CA . ASP A 1 158 ? -12.296 23.878 -33.154 1.00 85.25 158 ASP A CA 1
ATOM 1264 C C . ASP A 1 158 ? -12.756 22.487 -32.696 1.00 85.25 158 ASP A C 1
ATOM 1266 O O . ASP A 1 158 ? -13.782 22.019 -33.182 1.00 85.25 158 ASP A O 1
ATOM 1270 N N . ALA A 1 159 ? -12.088 21.860 -31.720 1.00 84.00 159 ALA A N 1
ATOM 1271 C CA . ALA A 1 159 ? -12.442 20.527 -31.217 1.00 84.00 159 ALA A CA 1
ATOM 1272 C C . ALA A 1 159 ? -13.865 20.435 -30.641 1.00 84.00 159 ALA A C 1
ATOM 1274 O O . ALA A 1 159 ? -14.425 19.353 -30.503 1.00 84.00 159 ALA A O 1
ATOM 1275 N N . PHE A 1 160 ? -14.463 21.571 -30.283 1.00 81.44 160 PHE A N 1
ATOM 1276 C CA . PHE A 1 160 ? -15.839 21.636 -29.789 1.00 81.44 160 PHE A CA 1
ATOM 1277 C C . PHE A 1 160 ? -16.888 21.687 -30.914 1.00 81.44 160 PHE A C 1
ATOM 1279 O O . PHE A 1 160 ? -18.080 21.654 -30.619 1.00 81.44 160 PHE A O 1
ATOM 1286 N N . ASN A 1 161 ? -16.467 21.776 -32.182 1.00 82.06 161 ASN A N 1
ATOM 1287 C CA . ASN A 1 161 ? -17.349 21.809 -33.354 1.00 82.06 161 ASN A CA 1
ATOM 1288 C C . ASN A 1 161 ? -17.563 20.429 -33.993 1.00 82.06 161 ASN A C 1
ATOM 1290 O O . ASN A 1 161 ? -18.227 20.341 -35.031 1.00 82.06 161 ASN A O 1
ATOM 1294 N N . ASP A 1 162 ? -17.032 19.366 -33.386 1.00 75.88 162 ASP A N 1
ATOM 1295 C CA . ASP A 1 162 ? -17.308 17.986 -33.775 1.00 75.88 162 ASP A CA 1
ATOM 1296 C C . ASP A 1 162 ? -18.770 17.653 -33.435 1.00 75.88 162 ASP A C 1
ATOM 1298 O O . ASP A 1 162 ? -19.095 17.080 -32.396 1.00 75.88 162 ASP A O 1
ATOM 1302 N N . ASN A 1 163 ? -19.683 18.073 -34.312 1.00 65.75 163 ASN A N 1
ATOM 1303 C CA . ASN A 1 163 ? -21.091 17.710 -34.248 1.00 65.75 163 ASN A CA 1
ATOM 1304 C C . ASN A 1 163 ? -21.230 16.225 -34.610 1.00 65.75 163 ASN A C 1
ATOM 1306 O O . ASN A 1 163 ? -21.316 15.880 -35.793 1.00 65.75 163 ASN A O 1
ATOM 1310 N N . ILE A 1 164 ? -21.239 15.364 -33.590 1.00 57.88 164 ILE A N 1
ATOM 1311 C CA . ILE A 1 164 ? -21.785 14.000 -33.668 1.00 57.88 164 ILE A CA 1
ATOM 1312 C C . ILE A 1 164 ? -23.292 14.052 -33.419 1.00 57.88 164 ILE A C 1
ATOM 1314 O O . ILE A 1 164 ? -23.707 14.726 -32.448 1.00 57.88 164 ILE A O 1
#